Protein AF-A0A345CQW9-F1 (afdb_monomer)

Structure (mmCIF, N/CA/C/O backbone):
data_AF-A0A345CQW9-F1
#
_entry.id   AF-A0A345CQW9-F1
#
loop_
_atom_site.group_PDB
_atom_site.id
_atom_site.type_symbol
_atom_site.label_atom_id
_atom_site.label_alt_id
_atom_site.label_comp_id
_atom_site.label_asym_id
_atom_site.label_entity_id
_atom_site.label_seq_id
_atom_site.pdbx_PDB_ins_code
_atom_site.Cartn_x
_atom_site.Cartn_y
_atom_site.Cartn_z
_atom_site.occupancy
_atom_site.B_iso_or_equiv
_atom_site.auth_seq_id
_atom_site.auth_comp_id
_atom_site.auth_asym_id
_atom_site.auth_atom_id
_atom_site.pdbx_PDB_model_num
ATOM 1 N N . MET A 1 1 ? 16.724 1.582 -8.064 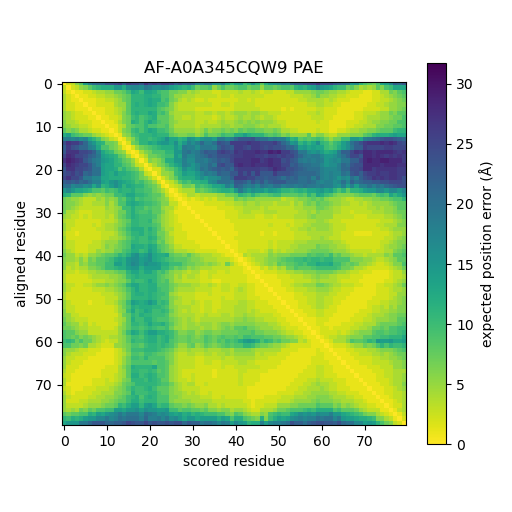1.00 56.00 1 MET A N 1
ATOM 2 C CA . MET A 1 1 ? 15.822 0.414 -8.142 1.00 56.00 1 MET A CA 1
ATOM 3 C C . MET A 1 1 ? 15.863 -0.310 -6.818 1.00 56.00 1 MET A C 1
ATOM 5 O O . MET A 1 1 ? 16.953 -0.528 -6.302 1.00 56.00 1 MET A O 1
ATOM 9 N N . GLY A 1 2 ? 14.713 -0.622 -6.234 1.00 80.06 2 GLY A N 1
ATOM 10 C CA . GLY A 1 2 ? 14.682 -1.168 -4.881 1.00 80.06 2 GLY A CA 1
ATOM 11 C C . GLY A 1 2 ? 13.293 -1.602 -4.444 1.00 80.06 2 GLY A C 1
ATOM 12 O O . GLY A 1 2 ? 12.301 -1.320 -5.120 1.00 80.06 2 GLY A O 1
ATOM 13 N N . LEU A 1 3 ? 13.254 -2.313 -3.317 1.00 91.38 3 LEU A N 1
ATOM 14 C CA . LEU A 1 3 ? 12.025 -2.737 -2.659 1.00 91.38 3 LEU A CA 1
ATOM 15 C C . LEU A 1 3 ? 11.247 -1.506 -2.184 1.00 91.38 3 LEU A C 1
ATOM 17 O O . LEU A 1 3 ? 11.733 -0.727 -1.368 1.00 91.38 3 LEU A O 1
ATOM 21 N N . LEU A 1 4 ? 10.019 -1.381 -2.659 1.00 93.19 4 LEU A N 1
ATOM 22 C CA . LEU A 1 4 ? 9.018 -0.459 -2.160 1.00 93.19 4 LEU A CA 1
ATOM 23 C C . LEU A 1 4 ? 8.101 -1.220 -1.213 1.00 93.19 4 LEU A C 1
ATOM 25 O O . LEU A 1 4 ? 7.660 -2.324 -1.533 1.00 93.19 4 LEU A O 1
ATOM 29 N N . LYS A 1 5 ? 7.813 -0.641 -0.050 1.00 93.88 5 LYS A N 1
ATOM 30 C CA . LYS A 1 5 ? 6.903 -1.215 0.939 1.00 93.88 5 LYS A CA 1
ATOM 31 C C . LYS A 1 5 ? 6.136 -0.102 1.623 1.00 93.88 5 LYS A C 1
ATOM 33 O O . LYS A 1 5 ? 6.740 0.826 2.152 1.00 93.88 5 LYS A O 1
ATOM 38 N N . ILE A 1 6 ? 4.823 -0.254 1.679 1.00 91.62 6 ILE A N 1
ATOM 39 C CA . ILE A 1 6 ? 3.929 0.655 2.380 1.00 91.62 6 ILE A CA 1
ATOM 40 C C . ILE A 1 6 ? 2.931 -0.157 3.192 1.00 91.62 6 ILE A C 1
ATOM 42 O O . ILE A 1 6 ? 2.391 -1.143 2.697 1.00 91.62 6 ILE A O 1
ATOM 46 N N . THR A 1 7 ? 2.685 0.274 4.429 1.00 93.38 7 THR A N 1
ATOM 47 C CA . THR A 1 7 ? 1.676 -0.308 5.317 1.00 93.38 7 THR A CA 1
ATOM 48 C C . THR A 1 7 ? 0.665 0.758 5.701 1.00 93.38 7 THR A C 1
ATOM 50 O O . THR A 1 7 ? 1.060 1.808 6.203 1.00 93.38 7 THR A O 1
ATOM 53 N N . TYR A 1 8 ? -0.620 0.454 5.539 1.00 89.12 8 TYR A N 1
ATOM 54 C CA . TYR A 1 8 ? -1.714 1.306 5.995 1.00 89.12 8 TYR A CA 1
ATOM 55 C C . TYR A 1 8 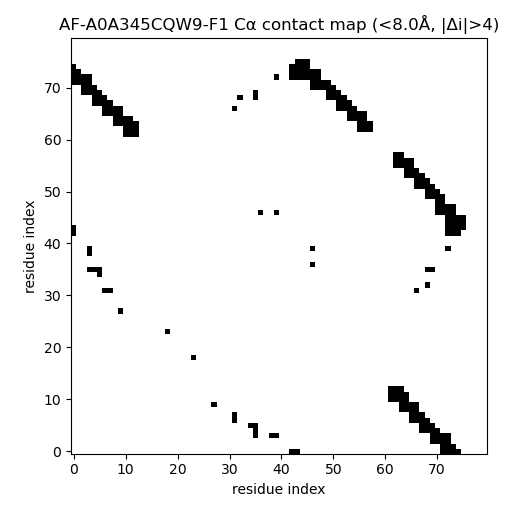? -2.587 0.583 7.027 1.00 89.12 8 TYR A C 1
ATOM 57 O O . TYR A 1 8 ? -2.965 -0.571 6.798 1.00 89.12 8 TYR A O 1
ATOM 65 N N . PRO A 1 9 ? -2.903 1.233 8.162 1.00 89.19 9 PRO A N 1
ATOM 66 C CA . PRO A 1 9 ? -3.892 0.738 9.106 1.00 89.19 9 PRO A CA 1
ATOM 67 C C . PRO A 1 9 ? -5.304 1.159 8.681 1.00 89.19 9 PRO A C 1
ATOM 69 O O . PRO A 1 9 ? -5.586 2.343 8.506 1.00 89.19 9 PRO A O 1
ATOM 72 N N . ILE A 1 10 ? -6.205 0.189 8.586 1.00 85.31 10 ILE A N 1
ATOM 73 C CA . ILE A 1 10 ? -7.647 0.379 8.454 1.00 85.31 10 ILE A CA 1
ATOM 74 C C . ILE A 1 10 ? -8.286 -0.030 9.772 1.00 85.31 10 ILE A C 1
ATOM 76 O O . ILE A 1 10 ? -8.152 -1.168 10.209 1.00 85.31 10 ILE A O 1
ATOM 80 N N . GLU A 1 11 ? -8.980 0.886 10.432 1.00 85.62 11 GLU A N 1
ATOM 81 C CA . GLU A 1 11 ? -9.687 0.551 11.664 1.00 85.62 11 GLU A CA 1
ATOM 82 C C . GLU A 1 11 ? -10.963 -0.246 11.351 1.00 85.62 11 GLU A C 1
ATOM 84 O O . GLU A 1 11 ? -11.845 0.234 10.639 1.00 85.62 11 GLU A O 1
ATOM 89 N N . ILE A 1 12 ? -11.044 -1.459 11.901 1.00 83.69 12 ILE A N 1
ATOM 90 C CA . ILE A 1 12 ? -12.131 -2.431 11.707 1.00 83.69 12 ILE A CA 1
ATOM 91 C C . ILE A 1 12 ? -12.971 -2.655 12.974 1.00 83.69 12 ILE A C 1
ATOM 93 O O . ILE A 1 12 ? -13.925 -3.429 12.937 1.00 83.69 12 ILE A O 1
ATOM 97 N N . SER A 1 13 ? -12.626 -2.022 14.103 1.00 81.50 13 SER A N 1
ATOM 98 C CA . SER A 1 13 ? -13.500 -1.998 15.281 1.00 81.50 13 SER A CA 1
ATOM 99 C C . SER A 1 13 ? -14.808 -1.275 14.979 1.00 81.50 13 SER A C 1
ATOM 101 O O . SER A 1 13 ? -14.845 -0.335 14.186 1.00 81.50 13 SER A O 1
ATOM 103 N N . ASP A 1 14 ? -15.882 -1.718 15.629 1.00 66.75 14 ASP A N 1
ATOM 104 C CA . ASP A 1 14 ? -17.217 -1.160 15.449 1.00 66.75 14 ASP A CA 1
ATOM 105 C C . ASP A 1 14 ? -17.250 0.309 15.911 1.00 66.75 14 ASP A C 1
ATOM 107 O O . ASP A 1 14 ? -17.201 0.613 17.103 1.00 66.75 14 ASP A O 1
ATOM 111 N N . LYS A 1 15 ? -17.268 1.238 14.948 1.00 62.06 15 LYS A N 1
ATOM 112 C CA . LYS A 1 15 ? -17.220 2.695 15.182 1.00 62.06 15 LYS A CA 1
ATOM 113 C C . LYS A 1 15 ? -18.579 3.304 15.553 1.00 62.06 15 LYS A C 1
ATOM 115 O O . LYS A 1 15 ? -18.697 4.525 15.664 1.00 62.06 15 LYS A O 1
ATOM 120 N N . GLY A 1 16 ? -19.617 2.484 15.727 1.00 55.44 16 GLY A N 1
ATOM 121 C CA . GLY A 1 16 ? -20.985 2.946 15.957 1.00 55.44 16 GLY A CA 1
ATOM 122 C C . GLY A 1 16 ? -21.593 3.715 14.769 1.00 55.44 16 GLY A C 1
ATOM 123 O O . GLY A 1 16 ? -20.985 3.895 13.712 1.00 55.44 16 GLY A O 1
ATOM 124 N N . LEU A 1 17 ? -22.827 4.202 14.957 1.00 53.22 17 LEU A N 1
ATOM 125 C CA . LEU A 1 17 ? -23.677 4.878 13.952 1.00 53.22 17 LEU A CA 1
ATOM 126 C C . LEU A 1 17 ? -23.067 6.142 13.300 1.00 53.22 17 LEU A C 1
ATOM 128 O O . LEU A 1 17 ? -23.610 6.649 12.318 1.00 53.22 17 LEU A O 1
ATOM 132 N N . ILE A 1 18 ? -21.942 6.651 13.810 1.00 54.53 18 ILE A N 1
ATOM 133 C CA . ILE A 1 18 ? -21.335 7.935 13.419 1.00 54.53 18 ILE A CA 1
ATOM 134 C C . ILE A 1 18 ? -20.708 7.867 12.009 1.00 54.53 18 ILE A C 1
ATOM 136 O O . ILE A 1 18 ? -20.649 8.873 11.303 1.00 54.53 18 ILE A O 1
ATOM 140 N N . ARG A 1 19 ? -20.348 6.670 11.520 1.00 50.38 19 ARG A N 1
ATOM 141 C CA . ARG A 1 19 ? -19.802 6.472 10.159 1.00 50.38 19 ARG A CA 1
ATOM 142 C C . ARG A 1 19 ? -20.839 6.586 9.028 1.00 50.38 19 ARG A C 1
ATOM 144 O O . ARG A 1 19 ? -20.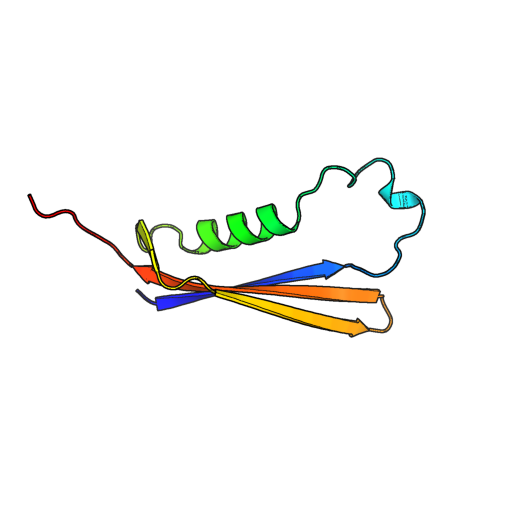466 6.708 7.860 1.00 50.38 19 ARG A O 1
ATOM 151 N N . GLY A 1 20 ? -22.137 6.541 9.347 1.00 48.50 20 GLY A N 1
ATOM 152 C CA . GLY A 1 20 ? -23.217 6.279 8.387 1.00 48.50 20 GLY A CA 1
ATOM 153 C C . GLY A 1 20 ? -23.400 7.301 7.257 1.00 48.50 20 GLY A C 1
ATOM 154 O O . GLY A 1 20 ? -24.028 6.967 6.253 1.00 48.50 20 GLY A O 1
ATOM 155 N N . PHE A 1 21 ? -22.851 8.512 7.370 1.00 48.78 21 PHE A N 1
ATOM 156 C CA . PHE A 1 21 ? -23.037 9.566 6.361 1.00 48.78 21 PHE A CA 1
ATOM 157 C C . PHE A 1 21 ? -21.754 10.043 5.665 1.00 48.78 21 PHE A C 1
ATOM 159 O O . PHE A 1 21 ? -21.839 10.486 4.524 1.00 48.78 21 PHE A O 1
ATOM 166 N N . MET A 1 22 ? -20.578 9.920 6.291 1.00 50.53 22 MET A N 1
ATOM 167 C CA . MET A 1 22 ? -19.355 10.581 5.806 1.00 50.53 22 MET A CA 1
ATOM 168 C C . MET A 1 22 ? -18.337 9.622 5.165 1.00 50.53 22 MET A C 1
ATOM 170 O O . MET A 1 22 ? -17.613 10.024 4.262 1.00 50.53 22 MET A O 1
ATOM 174 N N . GLU A 1 23 ? -18.317 8.340 5.553 1.00 51.66 23 GLU A N 1
ATOM 175 C CA . GLU A 1 23 ? -17.309 7.373 5.069 1.00 51.66 23 GLU A CA 1
ATOM 176 C C . GLU A 1 23 ? -17.899 6.216 4.243 1.00 51.66 23 GLU A C 1
ATOM 178 O O . GLU A 1 23 ? -17.160 5.362 3.764 1.00 51.66 23 GLU A O 1
ATOM 183 N N . ARG A 1 24 ? -19.216 6.212 3.981 1.00 50.84 24 ARG A N 1
ATOM 184 C CA . ARG A 1 24 ? -19.907 5.165 3.192 1.00 50.84 24 ARG A CA 1
ATOM 185 C C . ARG A 1 24 ? -19.379 4.963 1.762 1.00 50.84 24 ARG A C 1
ATOM 187 O O . ARG A 1 24 ? -19.730 3.972 1.132 1.00 50.84 24 ARG A O 1
ATOM 194 N N . LYS A 1 25 ? -18.578 5.893 1.235 1.00 53.25 25 LYS A N 1
ATOM 195 C CA . LYS A 1 25 ? -17.989 5.832 -0.115 1.00 53.25 25 LYS A CA 1
ATOM 196 C C . LYS A 1 25 ? -16.461 5.753 -0.130 1.00 53.25 25 LYS A C 1
ATOM 198 O O . LYS A 1 25 ? -15.874 5.807 -1.208 1.00 53.25 25 LYS A O 1
ATOM 203 N N . ARG A 1 26 ? -15.808 5.657 1.030 1.00 66.50 26 ARG A N 1
ATOM 204 C CA . ARG A 1 26 ? -14.350 5.707 1.101 1.00 66.50 26 ARG A CA 1
ATOM 205 C C . ARG A 1 26 ? -13.759 4.327 0.804 1.00 66.50 26 ARG A C 1
ATOM 207 O O . ARG A 1 26 ? -14.012 3.372 1.532 1.00 66.50 26 ARG A O 1
ATOM 214 N N . ASN A 1 27 ? -13.007 4.213 -0.289 1.00 78.69 27 ASN A N 1
ATOM 215 C CA . ASN A 1 27 ? -12.331 2.975 -0.672 1.00 78.69 27 ASN A CA 1
ATOM 216 C C . ASN A 1 27 ? -10.906 2.985 -0.104 1.00 78.69 27 ASN A C 1
ATOM 218 O O . ASN A 1 27 ? -9.945 3.283 -0.807 1.00 78.69 27 ASN A O 1
ATOM 222 N N . GLU A 1 28 ? -10.782 2.680 1.188 1.00 77.50 28 GLU A N 1
ATOM 223 C CA . GLU A 1 28 ? -9.507 2.707 1.924 1.00 77.50 28 GLU A CA 1
ATOM 224 C C . GLU A 1 28 ? -8.459 1.753 1.320 1.00 77.50 28 GLU A C 1
ATOM 226 O O . GLU A 1 28 ? -7.259 2.024 1.371 1.00 77.50 28 GLU A O 1
ATOM 231 N N . HIS A 1 29 ? -8.906 0.666 0.681 1.00 79.06 29 HIS A N 1
ATOM 232 C CA . HIS A 1 29 ? -8.045 -0.237 -0.082 1.00 79.06 29 HIS A CA 1
ATOM 233 C C . HIS A 1 29 ? -7.456 0.440 -1.327 1.00 79.06 29 HIS A C 1
ATOM 235 O O . HIS A 1 29 ? -6.252 0.338 -1.559 1.00 79.06 29 HIS A O 1
ATOM 241 N N . GLN A 1 30 ? -8.283 1.138 -2.113 1.00 85.06 30 GLN A N 1
ATOM 242 C CA . GLN A 1 30 ? -7.818 1.880 -3.286 1.00 85.06 30 GLN A CA 1
ATOM 243 C C . GLN A 1 30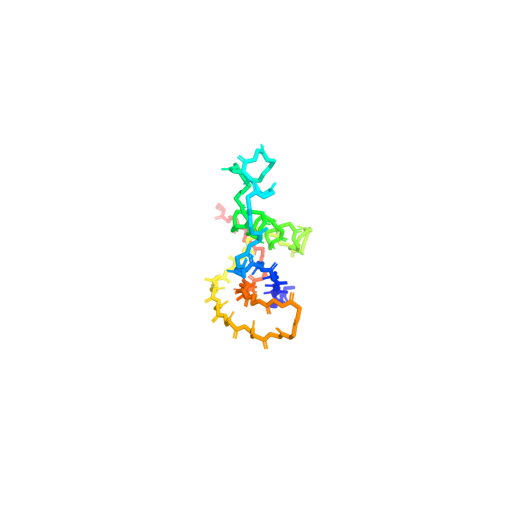 ? -6.889 3.023 -2.878 1.00 85.06 30 GLN A C 1
ATOM 245 O O . GLN A 1 30 ? -5.822 3.152 -3.456 1.00 85.06 30 GLN A O 1
ATOM 250 N N . GLU A 1 31 ? -7.228 3.782 -1.832 1.00 85.44 31 GLU A N 1
ATOM 251 C CA . GLU A 1 31 ? -6.362 4.848 -1.306 1.00 85.44 31 GLU A CA 1
ATOM 252 C C . GLU A 1 31 ? -4.985 4.311 -0.892 1.00 85.44 31 GLU A C 1
ATOM 254 O O . GLU A 1 31 ? -3.951 4.911 -1.186 1.00 85.44 31 GLU A O 1
ATOM 259 N N . THR A 1 32 ? -4.970 3.146 -0.244 1.00 84.12 32 THR A N 1
ATOM 260 C CA . THR A 1 32 ? -3.746 2.442 0.149 1.00 84.12 32 THR A CA 1
ATOM 261 C C . THR A 1 32 ? -2.919 2.033 -1.073 1.00 84.12 32 THR A C 1
ATOM 263 O O . THR A 1 32 ? -1.699 2.212 -1.089 1.00 84.12 32 THR A O 1
ATOM 266 N N . TYR A 1 33 ? -3.566 1.481 -2.102 1.00 88.75 33 TYR A N 1
ATOM 267 C CA . TYR A 1 33 ? -2.902 1.081 -3.340 1.00 88.75 33 TYR A CA 1
ATOM 268 C C . TYR A 1 33 ? -2.368 2.289 -4.121 1.00 88.75 33 TYR A C 1
ATOM 270 O O . TYR A 1 33 ? -1.218 2.277 -4.558 1.00 88.75 33 TYR A O 1
ATOM 278 N N . ASP A 1 34 ? -3.150 3.360 -4.231 1.00 91.12 34 ASP A N 1
ATOM 279 C CA . ASP A 1 34 ? -2.752 4.598 -4.898 1.00 91.12 34 ASP A CA 1
ATOM 280 C C . ASP A 1 34 ? -1.552 5.230 -4.191 1.00 91.12 34 ASP A C 1
ATOM 282 O O . ASP A 1 34 ? -0.596 5.656 -4.836 1.00 91.12 34 ASP A O 1
ATOM 286 N N . ALA A 1 35 ? -1.543 5.239 -2.856 1.00 89.12 35 ALA A N 1
ATOM 287 C CA . ALA A 1 35 ? -0.394 5.687 -2.082 1.00 89.12 35 ALA A CA 1
ATOM 288 C C . ALA A 1 35 ? 0.849 4.812 -2.313 1.00 89.12 35 ALA A C 1
ATOM 290 O O . ALA A 1 35 ? 1.956 5.340 -2.441 1.00 89.12 35 ALA A O 1
ATOM 291 N N . PHE A 1 36 ? 0.678 3.490 -2.420 1.00 92.31 36 PHE A N 1
ATOM 292 C CA . PHE A 1 36 ? 1.758 2.579 -2.798 1.00 92.31 36 PHE A CA 1
ATOM 293 C C . PHE A 1 36 ? 2.326 2.915 -4.183 1.00 92.31 36 PHE A C 1
ATOM 295 O O . PHE A 1 36 ? 3.537 3.097 -4.300 1.00 92.31 36 PHE A O 1
ATOM 302 N N . VAL A 1 37 ? 1.485 3.096 -5.202 1.00 92.44 37 VAL A N 1
ATOM 303 C CA . VAL A 1 37 ? 1.929 3.482 -6.552 1.00 92.44 37 VAL A CA 1
ATOM 304 C C . VAL A 1 37 ? 2.626 4.847 -6.538 1.00 92.44 37 VAL A C 1
ATOM 306 O O . VAL A 1 37 ? 3.734 4.981 -7.056 1.00 92.44 37 VAL A O 1
ATOM 309 N N . ASN A 1 38 ? 2.038 5.841 -5.870 1.00 91.56 38 ASN A N 1
ATOM 310 C CA . ASN A 1 38 ? 2.595 7.191 -5.771 1.00 91.56 38 ASN A CA 1
ATOM 311 C C . ASN A 1 38 ? 3.951 7.227 -5.050 1.00 91.56 38 ASN A C 1
ATOM 313 O O . ASN A 1 38 ? 4.788 8.079 -5.349 1.00 91.56 38 ASN A O 1
ATOM 317 N N . SER A 1 39 ? 4.207 6.290 -4.133 1.00 89.25 39 SER A N 1
ATOM 318 C CA . SER A 1 39 ? 5.477 6.231 -3.404 1.00 89.25 39 SER A CA 1
ATOM 319 C C . SER A 1 39 ? 6.680 5.804 -4.247 1.00 89.25 39 SER A C 1
ATOM 321 O O . SER A 1 39 ? 7.814 6.094 -3.868 1.00 89.25 39 SER A O 1
ATOM 323 N N . ALA A 1 40 ? 6.459 5.195 -5.419 1.00 88.19 40 ALA A N 1
ATOM 324 C CA . ALA A 1 40 ? 7.525 4.960 -6.392 1.00 88.19 40 ALA A CA 1
ATOM 325 C C . ALA A 1 40 ? 8.081 6.278 -6.971 1.00 88.19 40 ALA A C 1
ATOM 327 O O . ALA A 1 40 ? 9.243 6.339 -7.384 1.00 88.19 40 ALA A O 1
ATOM 328 N N . GLY A 1 41 ? 7.282 7.353 -6.968 1.00 85.56 41 GLY A N 1
ATOM 329 C CA . GLY A 1 41 ? 7.679 8.673 -7.451 1.00 85.56 41 GLY A CA 1
ATOM 330 C C . GLY A 1 41 ? 8.269 8.627 -8.864 1.00 85.56 41 GLY A C 1
ATOM 331 O O . GLY A 1 41 ? 7.717 8.005 -9.763 1.00 85.56 41 GLY A O 1
ATOM 332 N N . ARG A 1 42 ? 9.421 9.282 -9.059 1.00 84.94 42 ARG A N 1
ATOM 333 C CA . ARG A 1 42 ? 10.176 9.274 -10.330 1.00 84.94 42 ARG A CA 1
ATOM 334 C C . ARG A 1 42 ? 11.272 8.198 -10.385 1.00 84.94 42 ARG A C 1
ATOM 336 O O . ARG A 1 42 ? 12.169 8.292 -11.215 1.00 84.94 42 ARG A O 1
ATOM 343 N N . GLN A 1 43 ? 11.259 7.217 -9.478 1.00 85.94 43 GL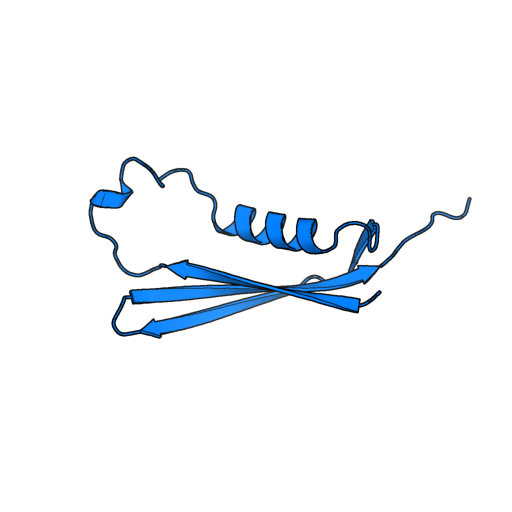N A N 1
ATOM 344 C CA . GLN A 1 43 ? 12.343 6.227 -9.358 1.00 85.94 43 GLN A CA 1
ATOM 345 C C . GLN A 1 43 ? 12.277 5.105 -10.408 1.00 85.94 43 GLN A C 1
ATOM 347 O O . GLN A 1 43 ? 13.223 4.326 -10.523 1.00 85.94 43 GLN A O 1
ATOM 352 N N . GLY A 1 44 ? 11.170 5.005 -11.146 1.00 88.25 44 GLY A N 1
ATOM 353 C CA . GLY A 1 44 ? 10.940 4.018 -12.196 1.00 88.25 44 GLY A CA 1
ATOM 354 C C . GLY A 1 44 ? 9.564 4.199 -12.833 1.00 88.25 44 GLY A C 1
ATOM 355 O O . GLY A 1 44 ? 8.790 5.056 -12.406 1.00 88.25 44 GLY A O 1
ATOM 356 N N . ASN A 1 45 ? 9.265 3.398 -13.854 1.00 91.25 45 ASN A N 1
ATOM 357 C CA . ASN A 1 45 ? 7.980 3.408 -14.565 1.00 91.25 45 ASN A CA 1
ATOM 358 C C . ASN A 1 45 ? 7.151 2.134 -14.334 1.00 91.25 45 ASN A C 1
ATOM 360 O O . ASN A 1 45 ? 6.026 2.040 -14.820 1.00 91.25 45 ASN A O 1
ATOM 364 N N . VAL A 1 46 ? 7.679 1.166 -13.578 1.00 92.62 46 VAL A N 1
ATOM 365 C CA . VAL A 1 46 ? 6.971 -0.064 -13.224 1.00 92.62 46 VAL A CA 1
ATOM 366 C C . VAL A 1 46 ? 7.312 -0.502 -11.800 1.00 92.62 46 VAL A C 1
ATOM 368 O O . VAL A 1 46 ? 8.429 -0.310 -11.316 1.00 92.62 46 VAL A O 1
ATOM 371 N N . ILE A 1 47 ? 6.347 -1.135 -11.133 1.00 95.00 47 ILE A N 1
ATOM 372 C CA . ILE A 1 47 ? 6.568 -1.866 -9.884 1.00 95.00 47 ILE A CA 1
ATOM 373 C C . ILE A 1 47 ? 6.332 -3.348 -10.179 1.00 95.00 47 ILE A C 1
ATOM 375 O O . ILE A 1 47 ? 5.205 -3.765 -10.441 1.00 95.00 47 ILE A O 1
ATOM 379 N N . TYR A 1 48 ? 7.393 -4.150 -10.167 1.00 93.25 48 TYR A N 1
ATOM 380 C CA . TYR A 1 48 ? 7.327 -5.580 -10.455 1.00 93.25 48 TYR A CA 1
ATOM 381 C C . TYR A 1 48 ? 7.103 -6.407 -9.185 1.00 93.25 48 TYR A C 1
ATOM 383 O O . TYR A 1 48 ? 7.577 -6.057 -8.101 1.00 93.25 48 TYR A O 1
ATOM 391 N N . GLY A 1 49 ? 6.408 -7.540 -9.332 1.00 94.25 49 GLY A N 1
ATOM 392 C CA . GLY A 1 49 ? 6.242 -8.521 -8.258 1.00 94.25 49 GLY A CA 1
ATOM 393 C C . GLY A 1 49 ? 5.440 -7.998 -7.068 1.00 94.25 49 GLY A C 1
ATOM 394 O O . GLY A 1 49 ? 5.750 -8.355 -5.932 1.00 94.25 49 GLY A O 1
ATOM 395 N N . VAL A 1 50 ? 4.444 -7.143 -7.324 1.00 95.44 50 VAL A N 1
ATOM 396 C CA . VAL A 1 50 ? 3.589 -6.575 -6.277 1.00 95.44 50 VAL A CA 1
ATOM 397 C C . VAL A 1 50 ? 2.878 -7.693 -5.523 1.00 95.44 50 VAL A C 1
ATOM 399 O O . VAL A 1 50 ? 2.198 -8.533 -6.111 1.00 95.44 50 VAL A O 1
ATOM 402 N N . LYS A 1 51 ? 3.025 -7.683 -4.204 1.00 95.69 51 LYS A N 1
ATOM 403 C CA . LYS A 1 51 ? 2.347 -8.582 -3.277 1.00 95.69 51 LYS A CA 1
ATOM 404 C C . LYS A 1 51 ? 1.652 -7.769 -2.197 1.00 95.69 51 LYS A C 1
ATOM 406 O O . LYS A 1 51 ? 2.079 -6.667 -1.848 1.00 95.69 51 LYS A O 1
ATOM 411 N N . VAL A 1 52 ? 0.595 -8.356 -1.652 1.00 94.69 52 VAL A N 1
ATOM 412 C CA . VAL A 1 52 ? -0.133 -7.829 -0.502 1.00 94.69 52 VAL A CA 1
ATOM 413 C C . VAL A 1 52 ? 0.014 -8.794 0.669 1.00 94.69 52 VAL A C 1
ATOM 415 O O . VAL A 1 52 ? -0.018 -10.011 0.492 1.00 94.69 52 VAL A O 1
ATOM 418 N N . SER A 1 53 ? 0.215 -8.249 1.861 1.00 95.25 53 SER A N 1
ATOM 419 C CA . SER A 1 53 ? 0.139 -8.983 3.121 1.00 95.25 53 SER A CA 1
ATOM 420 C C . SER A 1 53 ? -0.835 -8.268 4.042 1.00 95.25 53 SER A C 1
ATOM 422 O O . SER A 1 53 ? -0.830 -7.039 4.105 1.00 95.25 53 SER A O 1
ATO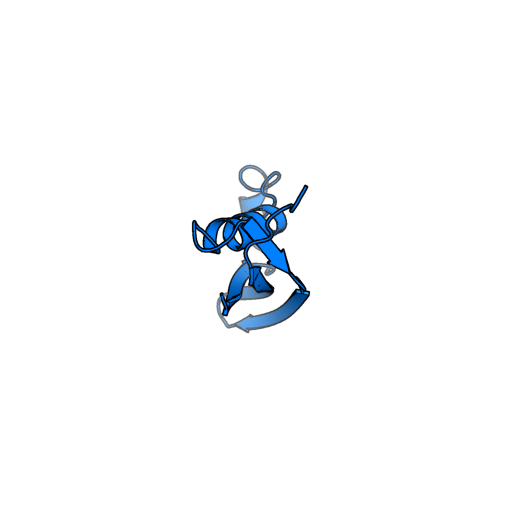M 424 N N . THR A 1 54 ? -1.664 -9.029 4.746 1.00 93.75 54 THR A N 1
ATOM 425 C CA . THR A 1 54 ? -2.643 -8.494 5.691 1.00 93.75 54 THR A CA 1
ATOM 426 C C . THR A 1 54 ? -2.398 -9.059 7.077 1.00 93.75 54 THR A C 1
ATOM 428 O O . THR A 1 54 ? -2.177 -10.261 7.224 1.00 93.75 54 THR A O 1
ATOM 431 N N . SER A 1 55 ? -2.499 -8.221 8.099 1.00 95.25 55 SER A N 1
ATOM 432 C CA . SER A 1 55 ? -2.506 -8.660 9.493 1.00 95.25 55 SER A CA 1
ATOM 433 C C . SER A 1 55 ? -3.552 -7.897 10.292 1.00 95.25 55 SER A C 1
ATOM 435 O O . SER A 1 55 ? -3.924 -6.780 9.943 1.00 95.25 55 SER A O 1
ATOM 437 N N . VAL A 1 56 ? -4.046 -8.504 11.369 1.00 93.88 56 VAL A N 1
ATOM 438 C CA . VAL A 1 56 ? -4.982 -7.853 12.289 1.00 93.88 56 VAL A CA 1
ATOM 439 C C . VAL A 1 56 ? -4.277 -7.616 13.614 1.00 93.88 56 VAL A C 1
ATOM 441 O O . VAL A 1 56 ? -3.687 -8.536 14.178 1.00 93.88 56 VAL A O 1
ATOM 444 N N . GLY A 1 57 ? -4.337 -6.380 14.103 1.00 92.38 57 GLY A N 1
ATOM 445 C CA . GLY A 1 57 ? -3.878 -6.007 15.436 1.00 92.38 57 GLY A CA 1
ATOM 446 C C . GLY A 1 57 ? -5.051 -5.557 16.295 1.00 92.38 57 GLY A C 1
ATOM 447 O O . GLY A 1 57 ? -5.851 -4.723 15.868 1.00 92.38 57 GLY A O 1
ATOM 448 N N . GLN A 1 58 ? -5.150 -6.106 17.503 1.00 92.06 58 GLN A N 1
ATOM 449 C CA . GLN A 1 58 ? -6.127 -5.692 18.507 1.00 92.06 58 GLN A CA 1
ATOM 450 C C . GLN A 1 58 ? -5.423 -4.900 19.606 1.00 92.06 58 GLN A C 1
ATOM 452 O O . GLN A 1 58 ? -4.453 -5.369 20.201 1.00 92.06 58 GLN A O 1
ATOM 457 N N . PHE A 1 59 ? -5.926 -3.702 19.884 1.00 89.19 59 PHE A N 1
ATOM 458 C CA . PHE A 1 59 ? -5.377 -2.786 20.875 1.00 89.19 59 PHE A CA 1
ATOM 459 C C . PHE A 1 59 ? -6.499 -2.224 21.752 1.00 89.19 59 PHE A C 1
ATOM 461 O O . PHE A 1 59 ? -7.682 -2.346 21.440 1.00 89.19 59 PHE A O 1
ATOM 468 N N . LYS A 1 60 ? -6.135 -1.556 22.853 1.00 87.25 60 LYS A N 1
ATOM 469 C CA . LYS A 1 60 ? -7.114 -0.940 23.770 1.00 87.25 60 LYS A CA 1
ATOM 470 C C . LYS A 1 60 ? -8.006 0.111 23.095 1.00 87.25 60 LYS A C 1
ATOM 472 O O . LYS A 1 60 ? -9.102 0.361 23.575 1.00 87.25 60 LYS A O 1
ATOM 477 N N . ASN A 1 61 ? -7.525 0.738 22.022 1.00 83.25 61 ASN A N 1
ATOM 478 C CA . ASN A 1 61 ? -8.210 1.800 21.286 1.00 83.25 61 ASN A CA 1
ATOM 479 C C . ASN A 1 61 ? -8.926 1.313 20.015 1.00 83.25 61 ASN A C 1
ATOM 481 O O . ASN A 1 61 ? -9.439 2.149 19.282 1.00 83.25 61 ASN A O 1
ATOM 485 N N . GLY A 1 62 ? -8.942 0.007 19.732 1.00 86.00 62 GLY A N 1
ATOM 486 C CA . GLY A 1 62 ? -9.621 -0.528 18.556 1.00 86.00 62 GLY A CA 1
ATOM 487 C C . GLY A 1 62 ? -8.935 -1.740 17.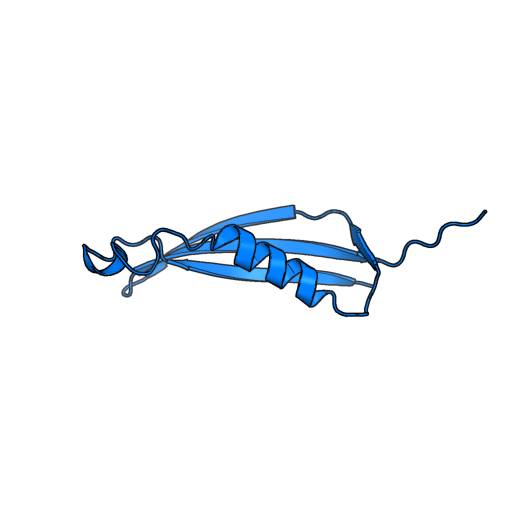937 1.00 86.00 62 GLY A C 1
ATOM 488 O O . GLY A 1 62 ? -7.857 -2.171 18.351 1.00 86.00 62 GLY A O 1
ATOM 489 N N . SER A 1 63 ? -9.588 -2.294 16.921 1.00 88.81 63 SER A N 1
ATOM 490 C CA . SER A 1 63 ? -9.038 -3.348 16.067 1.00 88.81 63 SER A CA 1
ATOM 491 C C . SER A 1 63 ? -8.690 -2.756 14.712 1.00 88.81 63 SER A C 1
ATOM 493 O O . SER A 1 63 ? -9.485 -2.009 14.146 1.00 88.81 63 SER A O 1
ATOM 495 N N . PHE A 1 64 ? -7.524 -3.103 14.179 1.00 89.25 64 PHE A N 1
ATOM 496 C CA . PHE A 1 64 ? -7.026 -2.564 12.918 1.00 89.25 64 PHE A CA 1
ATOM 497 C C . PHE A 1 64 ? -6.605 -3.697 11.984 1.00 89.25 64 PHE A C 1
ATOM 499 O O . PHE A 1 64 ? -5.875 -4.605 12.384 1.00 89.25 64 PHE A O 1
ATOM 506 N N . LEU A 1 65 ? -7.050 -3.620 10.735 1.00 89.44 65 LEU A N 1
ATOM 507 C CA . LEU A 1 65 ? -6.514 -4.363 9.608 1.00 89.44 65 LEU A CA 1
ATOM 508 C C . LEU A 1 65 ? -5.330 -3.580 9.038 1.00 89.44 65 LEU A C 1
ATOM 510 O O . LEU A 1 65 ? -5.491 -2.485 8.511 1.00 89.44 65 LEU A O 1
ATOM 514 N N . TYR A 1 66 ? -4.137 -4.144 9.120 1.00 91.56 66 TYR A N 1
ATOM 515 C CA . TYR A 1 66 ? -2.952 -3.613 8.466 1.00 91.56 66 TYR A CA 1
ATOM 516 C C . TYR A 1 66 ? -2.818 -4.254 7.095 1.00 91.56 66 TYR A C 1
ATOM 518 O O . TYR A 1 66 ? -2.714 -5.476 6.989 1.00 91.56 66 TYR A O 1
ATOM 526 N N . ILE A 1 67 ? -2.784 -3.431 6.052 1.00 93.25 67 ILE A N 1
ATOM 527 C CA . ILE A 1 67 ? -2.527 -3.876 4.684 1.00 93.25 67 ILE A CA 1
ATOM 528 C C . ILE A 1 67 ? -1.152 -3.371 4.286 1.00 93.25 67 ILE A C 1
ATOM 530 O O . ILE A 1 67 ? -0.885 -2.170 4.319 1.00 93.25 67 ILE A O 1
ATOM 534 N N . THR A 1 68 ? -0.279 -4.291 3.896 1.00 94.81 68 THR A N 1
ATOM 535 C CA . THR A 1 68 ? 1.054 -3.988 3.394 1.00 94.81 68 THR A CA 1
ATOM 536 C C . THR A 1 68 ? 1.143 -4.338 1.917 1.00 94.81 68 THR A C 1
ATOM 538 O O . THR A 1 68 ? 1.101 -5.517 1.569 1.00 94.81 68 THR A O 1
ATOM 541 N N . TYR A 1 69 ? 1.352 -3.335 1.066 1.00 95.69 69 TYR A N 1
ATOM 542 C CA . TYR A 1 69 ? 1.770 -3.538 -0.320 1.00 95.69 69 TYR A CA 1
ATOM 543 C C . TYR A 1 69 ? 3.286 -3.457 -0.416 1.00 95.69 69 TYR A C 1
ATOM 545 O O . TYR A 1 69 ? 3.914 -2.590 0.198 1.00 95.69 69 TYR A O 1
ATOM 553 N N . TYR A 1 70 ? 3.882 -4.367 -1.179 1.00 95.75 70 TYR A N 1
ATOM 554 C CA . TYR A 1 70 ? 5.311 -4.346 -1.445 1.00 95.75 70 TYR A CA 1
ATOM 555 C C . TYR A 1 70 ? 5.643 -4.910 -2.824 1.00 95.75 70 TYR A C 1
ATOM 557 O O . TYR A 1 70 ? 4.934 -5.770 -3.338 1.00 95.75 70 TYR A O 1
ATOM 565 N N . GLY A 1 71 ? 6.724 -4.423 -3.422 1.00 96.25 71 GLY A N 1
ATOM 566 C CA . GLY A 1 71 ? 7.198 -4.823 -4.748 1.00 96.25 71 GLY A CA 1
ATOM 567 C C . GLY A 1 71 ? 8.519 -4.138 -5.082 1.00 96.25 71 GLY A C 1
ATOM 568 O O . GLY A 1 71 ? 9.063 -3.421 -4.249 1.00 96.25 71 GLY A O 1
ATOM 569 N N . THR A 1 72 ? 9.04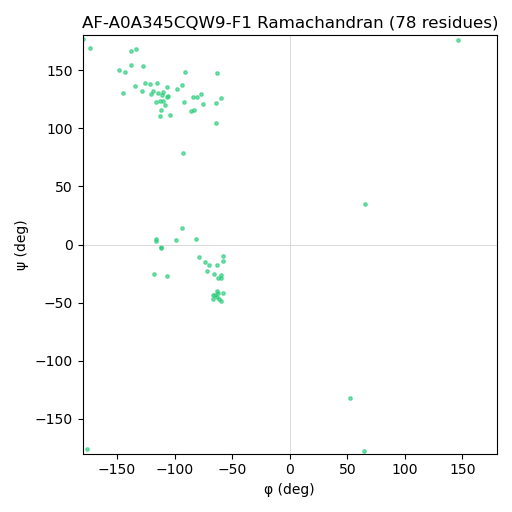4 -4.331 -6.285 1.00 95.31 72 THR A N 1
ATOM 570 C CA . THR A 1 72 ? 10.334 -3.751 -6.690 1.00 95.31 72 THR A CA 1
ATOM 571 C C . THR A 1 72 ? 10.131 -2.703 -7.772 1.00 95.31 72 THR A C 1
ATOM 573 O O . THR A 1 72 ? 9.583 -3.012 -8.827 1.00 95.31 72 THR A O 1
ATOM 576 N N . VAL A 1 73 ? 10.601 -1.476 -7.541 1.00 95.31 73 VAL A N 1
ATOM 577 C CA . VAL A 1 73 ? 10.553 -0.406 -8.551 1.00 95.31 73 VAL A CA 1
ATOM 578 C C . VAL A 1 73 ? 11.645 -0.624 -9.593 1.00 95.31 73 VAL A C 1
ATOM 580 O O . VAL A 1 73 ? 12.821 -0.781 -9.241 1.00 95.31 73 VAL A O 1
ATOM 583 N N . ALA A 1 74 ? 11.247 -0.590 -10.862 1.00 92.19 74 ALA A N 1
ATOM 584 C CA . ALA A 1 74 ? 12.100 -0.754 -12.026 1.00 92.19 74 ALA A CA 1
ATOM 585 C C . ALA A 1 74 ? 11.750 0.250 -13.144 1.00 92.19 74 ALA A C 1
ATOM 587 O O . ALA A 1 74 ? 10.707 0.905 -13.126 1.00 92.19 74 ALA A O 1
ATOM 588 N N . THR A 1 75 ? 12.651 0.353 -14.118 1.00 92.06 75 THR A N 1
ATOM 589 C CA . THR A 1 75 ? 12.492 1.096 -15.366 1.00 92.06 75 THR A CA 1
ATOM 590 C C . THR A 1 75 ? 12.539 0.080 -16.493 1.00 92.06 75 THR A C 1
ATOM 592 O O . THR A 1 75 ? 13.505 -0.673 -16.597 1.00 92.06 75 THR A O 1
ATOM 595 N N . VAL A 1 76 ? 11.484 0.035 -17.296 1.00 90.19 76 VAL A N 1
ATOM 596 C CA . VAL A 1 76 ? 11.412 -0.758 -18.523 1.00 90.19 76 VAL A CA 1
ATOM 597 C C . VAL A 1 76 ? 11.529 0.192 -19.703 1.00 90.19 76 VAL A C 1
ATOM 599 O O . VAL A 1 76 ? 10.782 1.167 -19.788 1.00 90.19 76 VAL A O 1
ATOM 602 N N . GLU A 1 77 ? 12.459 -0.107 -20.600 1.00 91.50 77 GLU A N 1
ATOM 603 C CA . GLU A 1 77 ? 12.662 0.596 -21.863 1.00 91.50 77 GLU A CA 1
ATOM 604 C C . GLU A 1 77 ? 12.237 -0.347 -22.994 1.00 91.50 77 GLU A C 1
ATOM 606 O O . GLU A 1 77 ? 12.613 -1.520 -22.994 1.00 91.50 77 GLU A O 1
ATOM 611 N N . CYS A 1 78 ? 11.413 0.135 -23.926 1.00 85.81 78 CYS A N 1
ATOM 612 C CA . CYS A 1 78 ? 11.167 -0.599 -25.166 1.00 85.81 78 CYS A CA 1
ATOM 613 C C . CYS A 1 78 ? 12.337 -0.328 -26.108 1.00 85.81 78 CYS A C 1
ATOM 615 O O . CYS A 1 78 ? 12.687 0.829 -26.338 1.00 85.81 78 CYS A O 1
ATOM 617 N N . ILE A 1 79 ? 12.945 -1.398 -26.608 1.00 83.19 79 ILE A N 1
ATOM 618 C CA . ILE A 1 79 ? 13.966 -1.338 -27.648 1.00 83.19 79 ILE A CA 1
ATOM 619 C C . ILE A 1 79 ? 13.254 -1.776 -28.927 1.00 83.19 79 ILE A C 1
ATOM 621 O O . ILE A 1 79 ? 12.820 -2.928 -29.000 1.00 83.19 79 ILE A O 1
ATOM 625 N N . ASP A 1 80 ? 13.079 -0.840 -29.857 1.00 68.06 80 ASP A N 1
ATOM 626 C CA . ASP A 1 80 ? 12.580 -1.104 -31.214 1.00 68.06 80 ASP A CA 1
ATOM 627 C C . ASP A 1 80 ? 13.669 -1.735 -32.098 1.00 68.06 80 ASP A C 1
ATOM 629 O O . ASP A 1 80 ? 14.855 -1.345 -31.957 1.00 68.06 80 ASP A O 1
#

Foldseek 3Di:
DFKQKDKDKDFPFCPPPPCVPDCPP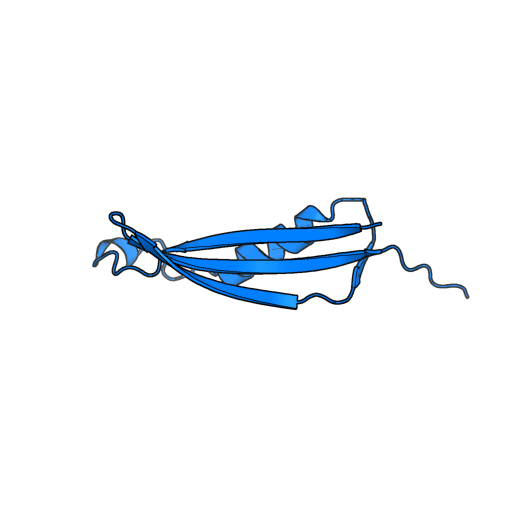PPVVVVRVVVSVCVCPPVEDDFPPWDWDWDWDQDPVGIIIMIMIMTTGHYDDDDD

Sequence (80 aa):
MGLLKITYPIEISDKGLIRGFMERKRNEHQETYDAFVNSAGRQGNVIYGVKVSTSVGQFKNGSFLYITYYGTVATVECID

Radius of gyration: 16.41 Å; Cα contacts (8 Å, |Δi|>4): 123; chains: 1; bounding box: 40×20×55 Å

Secondary structure (DSSP, 8-state):
-EEEEEEEEEE-S--GGGGGTTSTT--HHHHHHHHHHHHTTTS-SEEEEEEEEEEEEEETTEEEEEEEEEEEEE------

Organism: NCBI:txid65700

pLDDT: mean 83.41, std 14.23, range [48.5, 96.25]

Mean predicted aligned error: 7.29 Å

Solvent-accessible surface area (backbone atoms only — not comparable to full-atom values): 4953 Å² total; per-residue (Å²): 112,48,81,45,74,42,74,44,79,42,78,68,43,89,76,63,82,76,48,74,82,82,52,80,81,65,55,65,68,57,54,49,50,51,51,49,60,57,69,51,60,90,65,39,80,42,68,46,80,68,46,77,48,76,48,78,49,81,54,99,93,43,30,29,41,35,43,32,46,34,28,33,35,35,74,81,80,89,83,131

Nearest PDB structures (foldseek):
  6dw0-assembly1_A  TM=5.731E-01  e=5.990E-01  Rattus norvegicus
  6d6t-assembly1_E  TM=5.551E-01  e=7.233E-01  Homo sapiens
  7pbd-assembly1_E  TM=5.583E-01  e=9.303E-01  Homo sapiens
  7pc0-assembly1_C  TM=5.650E-01  e=1.858E+00  Homo sapiens
  2wb1-assembly2_T  TM=3.132E-01  e=5.083E+00  Saccharolobus shibatae